Protein AF-A0A961ZTY0-F1 (afdb_monomer_lite)

Structure (mmCIF, N/CA/C/O backbone):
data_AF-A0A961ZTY0-F1
#
_entry.id   AF-A0A961ZTY0-F1
#
loop_
_atom_site.group_PDB
_atom_site.id
_atom_site.type_symbol
_atom_site.label_atom_id
_atom_site.label_alt_id
_atom_site.label_comp_id
_atom_site.label_asym_id
_atom_site.label_entity_id
_atom_site.label_seq_id
_atom_site.pdbx_PDB_ins_code
_atom_site.Cartn_x
_atom_site.Cartn_y
_atom_site.Cartn_z
_atom_site.occupancy
_atom_site.B_iso_or_equiv
_atom_site.auth_seq_id
_atom_site.auth_comp_id
_atom_site.auth_asym_id
_atom_site.auth_atom_id
_atom_site.pdbx_PDB_model_num
ATOM 1 N N . MET A 1 1 ? 2.809 -59.087 25.321 1.00 42.16 1 MET A N 1
ATOM 2 C CA . MET A 1 1 ? 2.205 -57.738 25.469 1.00 42.16 1 MET A CA 1
ATOM 3 C C . MET A 1 1 ? 3.153 -56.776 24.753 1.00 42.16 1 MET A C 1
ATOM 5 O O . MET A 1 1 ? 4.322 -56.846 25.074 1.00 42.16 1 MET A O 1
ATOM 9 N N . VAL A 1 2 ? 2.851 -55.969 23.731 1.00 42.62 2 VAL A N 1
ATOM 10 C CA . VAL A 1 2 ? 1.621 -55.432 23.123 1.00 42.62 2 VAL A CA 1
ATOM 11 C C . VAL A 1 2 ? 1.807 -55.387 21.592 1.00 42.62 2 VAL A C 1
ATOM 13 O O . VAL A 1 2 ? 2.896 -55.148 21.086 1.00 42.62 2 VAL A O 1
ATOM 16 N N . LYS A 1 3 ? 0.709 -55.633 20.881 1.00 45.59 3 LYS A N 1
ATOM 17 C CA . LYS A 1 3 ? 0.492 -55.671 19.427 1.00 45.59 3 LYS A CA 1
ATOM 18 C C . LYS A 1 3 ? 0.344 -54.246 18.864 1.00 45.59 3 LYS A C 1
ATOM 20 O O . LYS A 1 3 ? -0.449 -53.502 19.432 1.00 45.59 3 LYS A O 1
ATOM 25 N N . ARG A 1 4 ? 1.004 -53.878 17.752 1.00 49.22 4 ARG A N 1
ATOM 26 C CA . ARG A 1 4 ? 0.626 -52.711 16.916 1.00 49.22 4 ARG A CA 1
ATOM 27 C C . ARG A 1 4 ? 0.916 -52.955 15.431 1.00 49.22 4 ARG A C 1
ATOM 29 O O . ARG A 1 4 ? 2.061 -52.983 15.001 1.00 49.22 4 ARG A O 1
ATOM 36 N N . THR A 1 5 ? -0.159 -53.152 14.679 1.00 54.28 5 THR A N 1
ATOM 37 C CA . THR A 1 5 ? -0.257 -53.003 13.219 1.00 54.28 5 THR A CA 1
ATOM 38 C C . THR A 1 5 ? -0.554 -51.519 12.873 1.00 54.28 5 THR A C 1
ATOM 40 O O . THR A 1 5 ? -0.557 -50.683 13.776 1.00 54.28 5 THR A O 1
ATOM 43 N N . PRO A 1 6 ? -0.784 -51.160 11.598 1.00 51.53 6 PRO A N 1
ATOM 44 C CA . PRO A 1 6 ? 0.092 -50.366 10.736 1.00 51.53 6 PRO A CA 1
ATOM 45 C C . PRO A 1 6 ? -0.323 -48.882 10.649 1.00 51.53 6 PRO A C 1
ATOM 47 O O . PRO A 1 6 ? -1.508 -48.576 10.549 1.00 51.53 6 PRO A O 1
ATOM 50 N N . PHE A 1 7 ? 0.627 -47.946 10.576 1.00 45.53 7 PHE A N 1
ATOM 51 C CA . PHE A 1 7 ? 0.302 -46.596 10.102 1.00 45.53 7 PHE A CA 1
ATOM 52 C C . PHE A 1 7 ? 0.562 -46.519 8.605 1.00 45.53 7 PHE A C 1
ATOM 54 O O . PHE A 1 7 ? 1.683 -46.349 8.135 1.00 45.53 7 PHE A O 1
ATOM 61 N N . VAL A 1 8 ? -0.536 -46.713 7.879 1.00 47.72 8 VAL A N 1
ATOM 62 C CA . VAL A 1 8 ? -0.748 -46.261 6.510 1.00 47.72 8 VAL A CA 1
ATOM 63 C C . VAL A 1 8 ? -0.206 -44.837 6.397 1.00 47.72 8 VAL A C 1
ATOM 65 O O . VAL A 1 8 ? -0.719 -43.923 7.042 1.00 47.72 8 VAL A O 1
ATOM 68 N N . ALA A 1 9 ? 0.840 -44.660 5.591 1.00 44.72 9 ALA A N 1
ATOM 69 C CA . ALA A 1 9 ? 1.228 -43.356 5.084 1.00 44.72 9 ALA A CA 1
ATOM 70 C C . ALA A 1 9 ? 0.089 -42.893 4.174 1.00 44.72 9 ALA A C 1
ATOM 72 O O . ALA A 1 9 ? 0.024 -43.241 2.995 1.00 44.72 9 ALA A O 1
ATOM 73 N N . VAL A 1 10 ? -0.876 -42.187 4.764 1.00 46.56 10 VAL A N 1
ATOM 74 C CA . VAL A 1 10 ? -1.870 -41.439 4.010 1.00 46.56 10 VAL A CA 1
ATOM 75 C C . VAL A 1 10 ? -1.076 -40.421 3.212 1.00 46.56 10 VAL A C 1
ATOM 77 O O . VAL A 1 10 ? -0.513 -39.476 3.761 1.00 46.56 10 VAL A O 1
ATOM 80 N N . VAL A 1 11 ? -1.005 -40.672 1.908 1.00 48.94 11 VAL A N 1
ATOM 81 C CA . VAL A 1 11 ? -0.659 -39.704 0.876 1.00 48.94 11 VAL A CA 1
ATOM 82 C C . VAL A 1 11 ? -1.734 -38.620 0.938 1.00 48.94 11 VAL A C 1
ATOM 84 O O . VAL A 1 11 ? -2.697 -38.607 0.182 1.00 48.94 11 VAL A O 1
ATOM 87 N N . GLY A 1 12 ? -1.606 -37.741 1.926 1.00 39.00 12 GLY A N 1
ATOM 88 C CA . GLY A 1 12 ? -2.309 -36.478 2.003 1.00 39.00 12 GLY A CA 1
ATOM 89 C C . GLY A 1 12 ? -1.540 -35.499 1.144 1.00 39.00 12 GLY A C 1
ATOM 90 O O . GLY A 1 12 ? -0.850 -34.627 1.658 1.00 39.00 12 GLY A O 1
ATOM 91 N N . ALA A 1 13 ? -1.624 -35.686 -0.170 1.00 44.72 13 ALA A N 1
ATOM 92 C CA . ALA A 1 13 ? -1.347 -34.625 -1.112 1.00 44.72 13 ALA A CA 1
ATOM 93 C C . ALA A 1 13 ? -2.421 -33.548 -0.904 1.00 44.72 13 ALA A C 1
ATOM 95 O O . ALA A 1 13 ? -3.372 -33.440 -1.674 1.00 44.72 13 ALA A O 1
ATOM 96 N N . THR A 1 14 ? -2.280 -32.731 0.141 1.00 47.06 14 THR A N 1
ATOM 97 C CA . THR A 1 14 ? -2.771 -31.358 0.099 1.00 47.06 14 THR A CA 1
ATOM 98 C C . THR A 1 14 ? -1.870 -30.628 -0.883 1.00 47.06 14 THR A C 1
ATOM 100 O O . THR A 1 14 ? -0.984 -29.857 -0.529 1.00 47.06 14 THR A O 1
ATOM 103 N N . VAL A 1 15 ? -2.126 -30.895 -2.165 1.00 40.97 15 VAL A N 1
ATOM 104 C CA . VAL A 1 15 ? -2.042 -29.872 -3.194 1.00 40.97 15 VAL A CA 1
ATOM 105 C C . VAL A 1 15 ? -3.033 -28.810 -2.730 1.00 40.97 15 VAL A C 1
ATOM 107 O O . VAL A 1 15 ? -4.208 -28.831 -3.085 1.00 40.97 15 VAL A O 1
ATOM 110 N N . LEU A 1 16 ? -2.585 -27.936 -1.823 1.00 43.75 16 LEU A N 1
ATOM 111 C CA . LEU A 1 16 ? -3.178 -26.621 -1.703 1.00 43.75 16 LEU A CA 1
ATOM 112 C C . LEU A 1 16 ? -3.025 -26.061 -3.101 1.00 43.75 16 LEU A C 1
ATOM 114 O O . LEU A 1 16 ? -1.907 -25.852 -3.568 1.00 43.75 16 LEU A O 1
ATOM 118 N N . LEU A 1 17 ? -4.152 -25.994 -3.804 1.00 40.09 17 LEU A N 1
ATOM 119 C CA . LEU A 1 17 ? -4.245 -25.332 -5.078 1.00 40.09 17 LEU A CA 1
ATOM 120 C C . LEU A 1 17 ? -3.692 -23.927 -4.862 1.00 40.09 17 LEU A C 1
ATOM 122 O O . LEU A 1 17 ? -4.410 -23.034 -4.419 1.00 40.09 17 LEU A O 1
ATOM 126 N N . SER A 1 18 ? -2.420 -23.741 -5.202 1.00 41.75 18 SER A N 1
ATOM 127 C CA . SER A 1 18 ? -1.819 -22.457 -5.518 1.00 41.75 18 SER A CA 1
ATOM 128 C C . SER A 1 18 ? -2.431 -22.000 -6.839 1.00 41.75 18 SER A C 1
ATOM 130 O O . SER A 1 18 ? -1.757 -21.839 -7.853 1.00 41.75 18 SER A O 1
ATOM 132 N N . LEU A 1 19 ? -3.759 -21.864 -6.852 1.00 38.12 19 LEU A N 1
ATOM 133 C CA . LEU A 1 19 ? -4.404 -20.927 -7.739 1.00 38.12 19 LEU A CA 1
ATOM 134 C C . LEU A 1 19 ? -3.670 -19.613 -7.486 1.00 38.12 19 LEU A C 1
ATOM 136 O O . LEU A 1 19 ? -3.487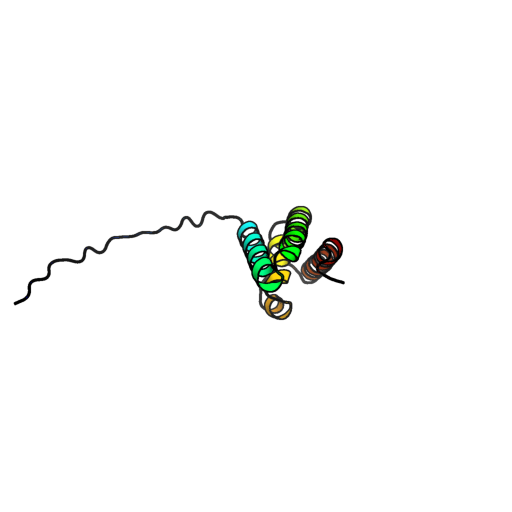 -19.257 -6.316 1.00 38.12 19 LEU A O 1
ATOM 140 N N . PRO A 1 20 ? -3.215 -18.913 -8.531 1.00 38.16 20 PRO A N 1
ATOM 141 C CA . PRO A 1 20 ? -2.792 -17.543 -8.369 1.00 38.16 20 PRO A CA 1
ATOM 142 C C . PRO A 1 20 ? -4.057 -16.771 -7.980 1.00 38.16 20 PRO A C 1
ATOM 144 O O . PRO A 1 20 ? -4.730 -16.193 -8.828 1.00 38.16 20 PRO A O 1
ATOM 147 N N . LEU A 1 21 ? -4.433 -16.798 -6.695 1.00 40.38 21 LEU A N 1
ATOM 148 C CA . LEU A 1 21 ? -5.058 -15.643 -6.084 1.00 40.38 21 LEU A CA 1
ATOM 149 C C . LEU A 1 21 ? -4.010 -14.576 -6.323 1.00 40.38 21 LEU A C 1
ATOM 151 O O . LEU A 1 21 ? -2.958 -14.604 -5.687 1.00 40.38 21 LEU A O 1
ATOM 155 N N . SER A 1 22 ? -4.241 -13.791 -7.375 1.00 51.38 22 SER A N 1
ATOM 156 C CA . SER A 1 22 ? -3.399 -12.703 -7.844 1.00 51.38 22 SER A CA 1
ATOM 157 C C . SER A 1 22 ? -2.738 -12.092 -6.623 1.00 51.38 22 SER A C 1
ATOM 159 O O . SER A 1 22 ? -3.476 -11.746 -5.706 1.00 51.38 22 SER A O 1
ATOM 161 N N . ALA A 1 23 ? -1.403 -12.065 -6.547 1.00 53.34 23 ALA A N 1
ATOM 162 C CA . ALA A 1 23 ? -0.672 -11.672 -5.332 1.00 53.34 23 ALA A CA 1
ATOM 163 C C . ALA A 1 23 ? -1.293 -10.425 -4.667 1.00 53.34 23 ALA A C 1
ATOM 165 O O . ALA A 1 23 ? -1.542 -10.409 -3.468 1.00 53.34 23 ALA A O 1
ATOM 166 N N . SER A 1 24 ? -1.781 -9.510 -5.505 1.00 60.59 24 SER A N 1
ATOM 167 C CA . SER A 1 24 ? -2.598 -8.350 -5.161 1.00 60.59 24 SER A CA 1
ATOM 168 C C . SER A 1 24 ? -3.805 -8.570 -4.236 1.00 60.59 24 SER A C 1
ATOM 170 O O . SER A 1 24 ? -4.068 -7.742 -3.374 1.00 60.59 24 SER A O 1
ATOM 172 N N . ALA A 1 25 ? -4.567 -9.652 -4.383 1.00 69.19 25 ALA A N 1
ATOM 173 C CA . ALA A 1 25 ? -5.695 -9.973 -3.511 1.00 69.19 25 ALA A CA 1
ATOM 174 C C . ALA A 1 25 ? -5.229 -10.432 -2.119 1.00 69.19 25 ALA A C 1
ATOM 176 O O . ALA A 1 25 ? -5.899 -10.151 -1.120 1.00 69.19 25 ALA A O 1
ATOM 177 N N . ALA A 1 26 ? -4.084 -11.119 -2.047 1.00 73.94 26 ALA A N 1
ATOM 178 C CA . ALA A 1 26 ? -3.455 -11.483 -0.783 1.00 73.94 26 ALA A CA 1
ATOM 179 C C . ALA A 1 26 ? -2.854 -10.244 -0.103 1.00 73.94 26 ALA A C 1
ATOM 181 O O . ALA A 1 26 ? -3.120 -10.028 1.078 1.00 73.94 26 ALA A O 1
ATOM 182 N N . ASP A 1 27 ? -2.166 -9.386 -0.860 1.00 77.25 27 ASP A N 1
ATOM 183 C CA . ASP A 1 27 ? -1.572 -8.135 -0.374 1.00 77.25 27 ASP A CA 1
ATOM 184 C C . ASP A 1 27 ? -2.642 -7.161 0.151 1.00 77.25 27 ASP A C 1
ATOM 186 O O . ASP A 1 27 ? -2.527 -6.624 1.255 1.00 77.25 27 ASP A O 1
ATOM 190 N N . ARG A 1 28 ? -3.761 -7.018 -0.575 1.00 81.81 28 ARG A N 1
ATOM 191 C CA . ARG A 1 28 ? -4.934 -6.245 -0.132 1.00 81.81 28 ARG A CA 1
ATOM 192 C C . ARG A 1 28 ? -5.509 -6.778 1.175 1.00 81.81 28 ARG A C 1
ATOM 194 O O . ARG A 1 28 ? -5.824 -6.008 2.080 1.00 81.81 28 ARG A O 1
ATOM 201 N N . SER A 1 29 ? -5.666 -8.096 1.278 1.00 81.19 29 SER A N 1
ATOM 202 C CA . SER A 1 29 ? -6.214 -8.732 2.481 1.00 81.19 29 SER A CA 1
ATO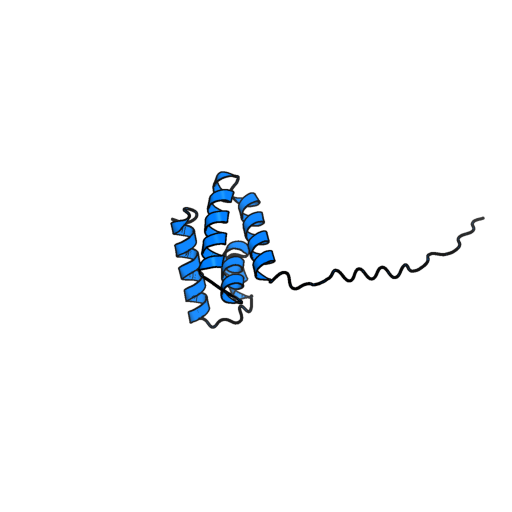M 203 C C . SER A 1 29 ? -5.266 -8.583 3.675 1.00 81.19 29 SER A C 1
ATOM 205 O O . SER A 1 29 ? -5.725 -8.310 4.782 1.00 81.19 29 SER A O 1
ATOM 207 N N . ALA A 1 30 ? -3.954 -8.698 3.450 1.00 82.38 30 ALA A N 1
ATOM 208 C CA . ALA A 1 30 ? -2.929 -8.473 4.463 1.00 82.38 30 ALA A CA 1
ATOM 209 C C . ALA A 1 30 ? -2.935 -7.021 4.962 1.00 82.38 30 ALA A C 1
ATOM 211 O O . ALA A 1 30 ? -2.896 -6.793 6.170 1.00 82.38 30 ALA A O 1
ATOM 212 N N . TYR A 1 31 ? -3.078 -6.046 4.059 1.00 82.69 31 TYR A N 1
ATOM 213 C CA . TYR A 1 31 ? -3.213 -4.636 4.420 1.00 82.69 31 TYR A CA 1
ATOM 214 C C . TYR A 1 31 ? -4.470 -4.352 5.252 1.00 82.69 31 TYR A C 1
ATOM 216 O O . TYR A 1 31 ? -4.391 -3.676 6.279 1.00 82.69 31 TYR A O 1
ATOM 224 N N . LEU A 1 32 ? -5.628 -4.890 4.858 1.00 83.69 32 LEU A N 1
ATOM 225 C CA . LEU A 1 32 ? -6.862 -4.712 5.628 1.00 83.69 32 LEU A CA 1
ATOM 226 C C . LEU A 1 32 ? -6.753 -5.350 7.020 1.00 83.69 32 LEU A C 1
ATOM 228 O O . LEU A 1 32 ? -7.121 -4.711 8.004 1.00 83.69 32 LEU A O 1
ATOM 232 N N . ALA A 1 33 ? -6.169 -6.549 7.120 1.00 82.88 33 ALA A N 1
ATOM 233 C CA . ALA A 1 33 ? -5.931 -7.220 8.397 1.00 82.88 33 ALA A CA 1
ATOM 234 C C . ALA A 1 33 ? -4.932 -6.459 9.292 1.00 82.88 33 ALA A C 1
ATOM 236 O O . ALA A 1 33 ? -5.144 -6.353 10.502 1.00 82.88 33 ALA A O 1
ATOM 237 N N . TYR A 1 34 ? -3.866 -5.897 8.711 1.00 79.31 34 TYR A N 1
ATOM 238 C CA . TYR A 1 34 ? -2.937 -5.002 9.408 1.00 79.31 34 TYR A CA 1
ATOM 239 C C . TYR A 1 34 ? -3.674 -3.770 9.948 1.00 79.31 34 TYR A C 1
ATOM 241 O O . TYR A 1 34 ? -3.568 -3.425 11.124 1.00 79.31 34 TYR A O 1
ATOM 249 N N . CYS A 1 35 ? -4.506 -3.145 9.119 1.00 78.38 35 CYS A N 1
ATOM 250 C CA . CYS A 1 35 ? -5.207 -1.936 9.511 1.00 78.38 35 CYS A CA 1
ATOM 251 C C . CYS A 1 35 ? -6.259 -2.154 10.612 1.00 78.38 35 CYS A C 1
ATOM 253 O O . CYS A 1 35 ? -6.366 -1.330 11.524 1.00 78.38 35 CYS A O 1
ATOM 255 N N . GLU A 1 36 ? -7.000 -3.266 10.569 1.00 78.19 36 GLU A N 1
ATOM 256 C CA . GLU A 1 36 ? -7.933 -3.644 11.639 1.00 78.19 36 GLU A CA 1
ATOM 257 C C . GLU A 1 36 ? -7.222 -3.834 12.983 1.00 78.19 36 GLU A C 1
ATOM 259 O O . GLU A 1 36 ? -7.759 -3.454 14.027 1.00 78.19 36 GLU A O 1
ATOM 264 N N . LYS A 1 37 ? -6.007 -4.393 12.957 1.00 69.56 37 LYS A N 1
ATOM 265 C CA . LYS A 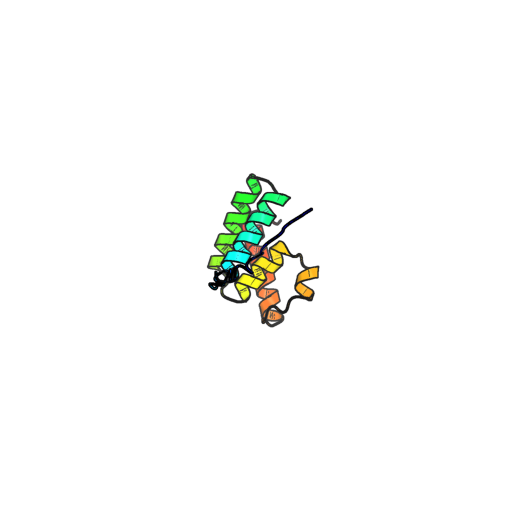1 37 ? -5.218 -4.681 14.155 1.00 69.56 37 LYS A CA 1
ATOM 266 C C . LYS A 1 37 ? -4.656 -3.420 14.813 1.00 69.56 37 LYS A C 1
ATOM 268 O O . LYS A 1 37 ? -4.679 -3.331 16.039 1.00 69.56 37 LYS A O 1
ATOM 273 N N . ASP A 1 38 ? -4.159 -2.473 14.020 1.00 64.31 38 ASP A N 1
ATOM 274 C CA . ASP A 1 38 ? -3.386 -1.337 14.534 1.00 64.31 38 ASP A CA 1
ATOM 275 C C . ASP A 1 38 ? -4.208 -0.053 14.746 1.00 64.31 38 ASP A C 1
ATOM 277 O O . ASP A 1 38 ? -3.794 0.805 15.524 1.00 64.31 38 ASP A O 1
ATOM 281 N N . ASN A 1 39 ? -5.383 0.095 14.117 1.00 65.38 39 ASN A N 1
ATOM 282 C CA . ASN A 1 39 ? -6.089 1.385 14.111 1.00 65.38 39 ASN A CA 1
ATOM 283 C C . ASN A 1 39 ? -7.587 1.346 14.503 1.00 65.38 39 ASN A C 1
ATOM 285 O O . ASN A 1 39 ? -8.214 2.402 14.633 1.00 65.38 39 ASN A O 1
ATOM 289 N N . GLY A 1 40 ? -8.177 0.167 14.734 1.00 62.31 40 GLY A N 1
ATOM 290 C CA . GLY A 1 40 ? -9.582 0.025 15.147 1.00 62.31 40 GLY A CA 1
ATOM 291 C C . GLY A 1 40 ? -10.620 0.352 14.054 1.00 62.31 40 GLY A C 1
ATOM 292 O O . GLY A 1 40 ? -10.288 0.643 12.908 1.00 62.31 40 GLY A O 1
ATOM 293 N N . ALA A 1 41 ? -11.913 0.304 14.404 1.00 61.53 41 ALA A N 1
ATOM 294 C CA . ALA A 1 41 ? -13.023 0.295 13.434 1.00 61.53 41 ALA A CA 1
ATOM 295 C C . ALA A 1 41 ? -13.147 1.558 12.549 1.00 61.53 41 ALA A C 1
ATOM 297 O O . ALA A 1 41 ? -13.540 1.458 11.387 1.00 61.53 41 ALA A O 1
ATOM 298 N N . GLU A 1 42 ? -12.800 2.746 13.062 1.00 58.12 42 GLU A N 1
ATOM 299 C CA . GLU A 1 42 ? -12.801 3.990 12.266 1.00 58.12 42 GLU A CA 1
ATOM 300 C C . GLU A 1 42 ? -11.718 3.990 11.178 1.00 58.12 42 GLU A C 1
ATOM 302 O O . GLU A 1 42 ? -11.859 4.644 10.143 1.00 58.12 42 GLU A O 1
ATOM 307 N N . ALA A 1 43 ? -10.641 3.239 11.387 1.00 73.19 43 ALA A N 1
ATOM 308 C CA . ALA A 1 43 ? -9.574 3.114 10.417 1.00 73.19 43 ALA A CA 1
ATOM 309 C C . ALA A 1 43 ? -9.830 2.009 9.398 1.00 73.19 43 ALA A C 1
ATOM 311 O O . ALA A 1 43 ? -9.378 2.148 8.267 1.00 73.19 43 ALA A O 1
ATOM 312 N N . THR A 1 44 ? -10.634 0.993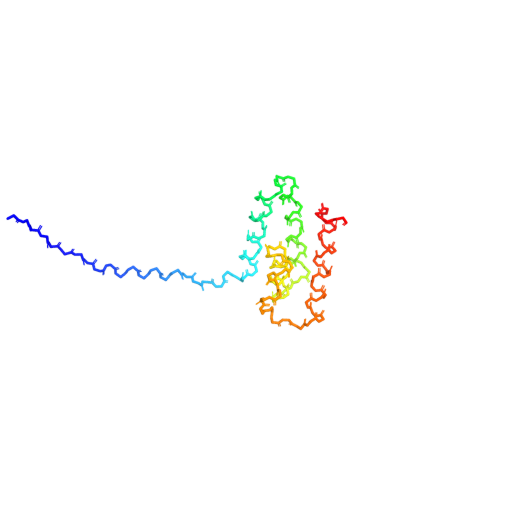 9.721 1.00 78.75 44 THR A N 1
ATOM 313 C CA . THR A 1 44 ? -11.048 -0.031 8.751 1.00 78.75 44 THR A CA 1
ATOM 314 C C . THR A 1 44 ? -11.732 0.594 7.532 1.00 78.75 44 THR A C 1
ATOM 316 O O . THR A 1 44 ? -11.399 0.254 6.399 1.00 78.75 44 THR A O 1
ATOM 319 N N . ALA A 1 45 ? -12.623 1.574 7.731 1.00 84.69 45 ALA A N 1
ATOM 320 C CA . ALA A 1 45 ? -13.282 2.281 6.626 1.00 84.69 45 ALA A CA 1
ATOM 321 C C . ALA A 1 45 ? -12.299 3.116 5.783 1.00 84.69 45 ALA A C 1
ATOM 323 O O . ALA A 1 45 ? -12.395 3.161 4.556 1.00 84.69 45 ALA A O 1
ATOM 324 N N . LYS A 1 46 ? -11.318 3.755 6.429 1.00 86.19 46 LYS A N 1
ATOM 325 C CA . LYS A 1 46 ? -10.288 4.534 5.731 1.00 86.19 46 LYS A CA 1
ATOM 326 C C . LYS A 1 46 ? -9.298 3.639 4.988 1.00 86.19 46 LYS A C 1
ATOM 328 O O . LYS A 1 46 ? -8.880 3.979 3.888 1.00 86.19 46 LYS A O 1
ATOM 333 N N . CYS A 1 47 ? -8.968 2.480 5.541 1.00 87.38 47 CYS A N 1
ATOM 334 C CA . CYS A 1 47 ? -8.125 1.488 4.890 1.00 87.38 47 CYS A CA 1
ATOM 335 C C . CYS A 1 47 ? -8.844 0.809 3.728 1.00 87.38 47 CYS A C 1
ATOM 337 O O . CYS A 1 47 ? -8.232 0.601 2.688 1.00 87.38 47 CYS A O 1
ATOM 339 N N . ALA A 1 48 ? -10.154 0.572 3.825 1.00 88.81 48 ALA A N 1
ATOM 340 C CA . ALA A 1 48 ? -10.947 0.178 2.664 1.00 88.81 48 ALA A CA 1
ATOM 341 C C . ALA A 1 48 ? -10.864 1.238 1.547 1.00 88.81 48 ALA A C 1
ATOM 343 O O . ALA A 1 48 ? -10.549 0.895 0.412 1.00 88.81 48 ALA A O 1
ATOM 344 N N . CYS A 1 49 ? -11.011 2.529 1.881 1.00 91.06 49 CYS A N 1
ATOM 345 C CA . CYS A 1 49 ? -10.823 3.631 0.924 1.00 91.06 49 CYS A CA 1
ATOM 346 C C . CYS A 1 49 ? -9.436 3.612 0.257 1.00 91.06 49 CYS A C 1
ATOM 348 O O . CYS A 1 49 ? -9.336 3.802 -0.957 1.00 91.06 49 CYS A O 1
ATOM 350 N N . VAL A 1 50 ? -8.366 3.380 1.027 1.00 90.94 50 VAL A N 1
ATOM 351 C CA . VAL A 1 50 ? -6.998 3.301 0.489 1.00 90.94 50 VAL A CA 1
ATOM 352 C C . VAL A 1 50 ? -6.847 2.103 -0.433 1.00 90.94 50 VAL A C 1
ATOM 354 O O . VAL A 1 50 ? -6.351 2.263 -1.545 1.00 90.94 50 VAL A O 1
ATOM 357 N N . ALA A 1 51 ? -7.311 0.929 -0.003 1.00 90.31 51 ALA A N 1
ATOM 358 C CA . ALA A 1 51 ? -7.250 -0.289 -0.794 1.00 90.31 51 ALA A CA 1
ATOM 359 C C . ALA A 1 51 ? -7.968 -0.115 -2.139 1.00 90.31 51 ALA A C 1
ATOM 361 O O . ALA A 1 51 ? -7.373 -0.392 -3.175 1.00 90.31 51 ALA A O 1
ATOM 362 N N . ASP A 1 52 ? -9.184 0.434 -2.136 1.00 91.69 52 ASP A N 1
ATOM 363 C CA . ASP A 1 52 ? -9.960 0.652 -3.359 1.00 91.69 52 ASP A CA 1
ATOM 364 C C . ASP A 1 52 ? -9.285 1.666 -4.301 1.00 91.69 52 ASP A C 1
ATOM 366 O O . ASP A 1 52 ? -9.317 1.517 -5.524 1.00 91.69 52 ASP A O 1
ATOM 370 N N . LYS A 1 53 ? -8.634 2.702 -3.755 1.00 93.12 53 LYS A N 1
ATOM 371 C CA . LYS A 1 53 ? -7.873 3.668 -4.561 1.00 93.12 53 LYS A CA 1
ATOM 372 C C . LYS A 1 53 ? -6.574 3.086 -5.111 1.00 93.12 53 LYS A C 1
ATOM 374 O O . LYS A 1 53 ? -6.210 3.445 -6.228 1.00 9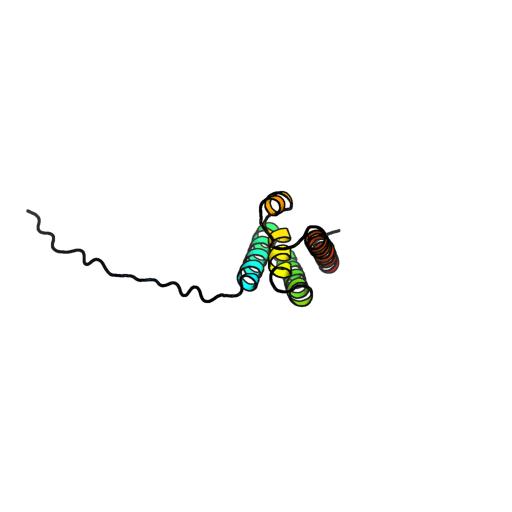3.12 53 LYS A O 1
ATOM 379 N N . ILE A 1 54 ? -5.888 2.220 -4.368 1.00 90.44 54 ILE A N 1
ATOM 380 C CA . ILE A 1 54 ? -4.696 1.499 -4.839 1.00 90.44 54 ILE A CA 1
ATOM 381 C C . ILE A 1 54 ? -5.073 0.577 -5.994 1.00 90.44 54 ILE A C 1
ATOM 383 O O . ILE A 1 54 ? -4.470 0.696 -7.058 1.00 90.44 54 ILE A O 1
ATOM 387 N N . ASP A 1 55 ? -6.123 -0.230 -5.829 1.00 90.25 55 ASP A N 1
ATOM 388 C CA . ASP A 1 55 ? -6.641 -1.133 -6.867 1.00 90.25 55 ASP A CA 1
ATOM 389 C C . ASP A 1 55 ? -7.056 -0.376 -8.144 1.00 90.25 55 ASP A C 1
ATOM 391 O O . ASP A 1 55 ? -6.929 -0.883 -9.260 1.00 90.25 55 ASP A O 1
ATOM 395 N N . ALA A 1 56 ? -7.549 0.860 -8.002 1.00 90.56 56 ALA A N 1
ATOM 396 C CA . ALA A 1 56 ? -7.928 1.710 -9.131 1.00 90.56 56 ALA A CA 1
ATOM 397 C C . ALA A 1 56 ? -6.738 2.431 -9.795 1.00 90.56 56 ALA A C 1
ATOM 399 O O . ALA A 1 56 ? -6.816 2.783 -10.975 1.00 90.56 56 ALA A O 1
ATOM 400 N N . THR A 1 57 ? -5.665 2.691 -9.043 1.00 92.00 57 THR A N 1
ATOM 401 C CA . THR A 1 57 ? -4.536 3.540 -9.469 1.00 92.00 57 THR A CA 1
ATOM 402 C C . THR A 1 57 ? -3.368 2.721 -10.004 1.00 92.00 57 THR A C 1
ATOM 404 O O . THR A 1 57 ? -2.739 3.113 -10.989 1.00 92.00 57 THR A O 1
ATOM 407 N N . PHE A 1 58 ? -3.077 1.583 -9.378 1.00 89.06 58 PHE A N 1
ATOM 408 C CA . PHE A 1 58 ? -1.939 0.732 -9.699 1.00 89.06 58 PHE A CA 1
ATOM 409 C C . PHE A 1 58 ? -2.387 -0.624 -10.231 1.00 89.06 58 PHE A C 1
ATOM 411 O O . PHE A 1 58 ? -3.514 -1.064 -10.025 1.00 89.06 58 PHE A O 1
ATOM 418 N N . LYS A 1 59 ? -1.478 -1.300 -10.933 1.00 85.06 59 LYS A N 1
ATOM 419 C CA . LYS A 1 59 ? -1.679 -2.657 -11.448 1.00 85.06 59 LYS A CA 1
ATOM 420 C C . LYS A 1 59 ? -0.408 -3.473 -11.276 1.00 85.06 59 LYS A C 1
ATOM 422 O O . LYS A 1 59 ? 0.672 -2.909 -11.092 1.00 85.06 59 LYS A O 1
ATOM 427 N N . ASP A 1 60 ? -0.551 -4.791 -11.363 1.00 86.44 60 ASP A N 1
ATOM 428 C CA . ASP A 1 60 ? 0.562 -5.743 -11.397 1.00 86.44 60 ASP A CA 1
ATOM 429 C C . ASP A 1 60 ? 1.571 -5.500 -10.254 1.00 86.44 60 ASP A C 1
ATOM 431 O O . ASP A 1 60 ? 1.180 -5.335 -9.096 1.00 86.44 60 ASP A O 1
ATOM 435 N N . LYS A 1 61 ? 2.867 -5.440 -10.580 1.00 82.81 61 LYS A N 1
ATOM 436 C CA . LYS A 1 61 ? 3.966 -5.207 -9.631 1.00 82.81 61 LYS A CA 1
ATOM 437 C C . LYS A 1 61 ? 3.859 -3.882 -8.863 1.00 82.81 61 LYS A C 1
ATOM 439 O O . LYS A 1 61 ? 4.207 -3.838 -7.690 1.00 82.81 61 LYS A O 1
ATOM 444 N N . ALA A 1 62 ? 3.311 -2.827 -9.473 1.00 86.38 62 ALA A N 1
ATOM 445 C CA . ALA A 1 62 ? 3.128 -1.538 -8.801 1.00 86.38 62 ALA A CA 1
ATOM 446 C C . ALA A 1 62 ? 2.065 -1.603 -7.696 1.00 86.38 62 ALA A C 1
ATOM 448 O O . ALA A 1 62 ? 2.212 -0.974 -6.655 1.00 86.38 62 ALA A O 1
ATOM 449 N N . MET A 1 63 ? 1.007 -2.392 -7.902 1.00 88.12 63 MET A N 1
ATOM 450 C CA . MET A 1 63 ? -0.022 -2.609 -6.884 1.00 88.12 63 MET A CA 1
ATOM 451 C C . MET A 1 63 ? 0.517 -3.441 -5.715 1.00 88.12 63 MET A C 1
ATOM 453 O O . MET A 1 63 ? 0.295 -3.077 -4.563 1.00 88.12 63 MET A O 1
ATOM 457 N N . ALA A 1 64 ? 1.267 -4.511 -6.000 1.00 83.94 64 ALA A N 1
ATOM 458 C CA . ALA A 1 64 ? 1.914 -5.317 -4.962 1.00 83.94 64 ALA A CA 1
ATOM 459 C C . ALA A 1 64 ? 2.892 -4.473 -4.123 1.00 83.94 64 ALA A C 1
ATOM 461 O O . ALA A 1 64 ? 2.837 -4.490 -2.895 1.00 83.94 64 ALA A O 1
ATOM 462 N N . PHE A 1 65 ? 3.717 -3.647 -4.777 1.00 86.12 65 PHE A N 1
ATOM 463 C CA . PHE A 1 65 ? 4.645 -2.747 -4.092 1.00 86.12 65 PHE A CA 1
ATOM 464 C C 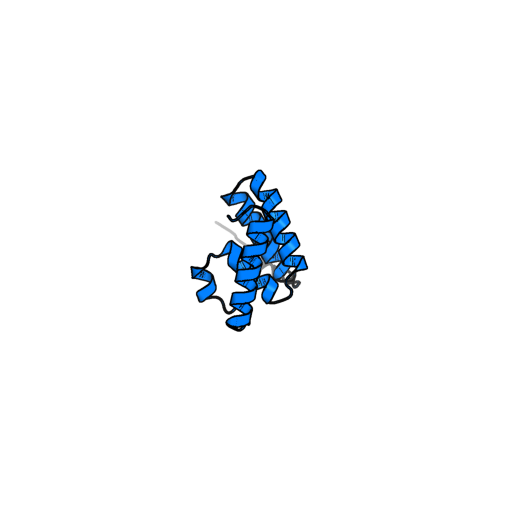. PHE A 1 65 ? 3.929 -1.680 -3.251 1.00 86.12 65 PHE A C 1
ATOM 466 O O . PHE A 1 65 ? 4.328 -1.430 -2.114 1.00 86.12 65 PHE A O 1
ATOM 473 N N . ALA A 1 66 ? 2.829 -1.102 -3.751 1.00 87.75 66 ALA A N 1
ATOM 474 C CA . ALA A 1 66 ? 2.013 -0.157 -2.988 1.00 87.75 66 ALA A CA 1
ATOM 475 C C . ALA A 1 66 ? 1.509 -0.777 -1.676 1.00 87.75 66 ALA A C 1
ATOM 477 O O . ALA A 1 66 ? 1.672 -0.176 -0.615 1.00 87.75 66 ALA A O 1
ATOM 478 N N . TYR A 1 67 ? 0.965 -1.996 -1.712 1.00 86.44 67 TYR A N 1
ATOM 479 C CA . TYR A 1 67 ? 0.525 -2.680 -0.495 1.00 86.44 67 TYR A CA 1
ATOM 480 C C . TYR A 1 67 ? 1.682 -3.053 0.431 1.00 86.44 67 TYR A C 1
ATOM 482 O O . TYR A 1 67 ? 1.600 -2.770 1.626 1.00 86.44 67 TYR A O 1
ATOM 490 N N . SER A 1 68 ? 2.779 -3.588 -0.114 1.00 82.56 68 SER A N 1
ATOM 491 C CA . SER A 1 68 ? 3.987 -3.894 0.663 1.00 82.56 68 SER A CA 1
ATOM 492 C C . SER A 1 68 ? 4.505 -2.654 1.393 1.00 82.56 68 SER A C 1
ATOM 494 O O . SER A 1 68 ? 4.934 -2.736 2.545 1.00 82.56 68 SER A O 1
ATOM 496 N N . SER A 1 69 ? 4.400 -1.478 0.760 1.00 81.69 69 SER A N 1
ATOM 497 C CA . SER A 1 69 ? 4.858 -0.217 1.350 1.00 81.69 69 SER A CA 1
ATOM 498 C C . SER A 1 69 ? 4.032 0.237 2.545 1.00 81.69 69 SER A C 1
ATOM 500 O O . SER A 1 69 ? 4.546 0.911 3.439 1.00 81.69 69 SER A O 1
ATOM 502 N N . LEU A 1 70 ? 2.769 -0.187 2.591 1.00 80.25 70 LEU A N 1
ATOM 503 C CA . LEU A 1 70 ? 1.849 0.098 3.681 1.00 80.25 70 LEU A CA 1
ATOM 504 C C . LEU A 1 70 ? 1.982 -0.889 4.841 1.00 80.25 70 LEU A C 1
ATOM 506 O O . LEU A 1 70 ? 1.744 -0.499 5.981 1.00 80.25 70 LEU A O 1
ATOM 510 N N . THR A 1 71 ? 2.326 -2.149 4.565 1.00 75.44 71 THR A N 1
ATOM 511 C CA . THR A 1 71 ? 2.345 -3.221 5.574 1.00 75.44 71 THR A CA 1
ATOM 512 C C . THR A 1 71 ? 3.714 -3.466 6.186 1.00 75.44 71 THR A C 1
ATOM 514 O O . THR A 1 71 ? 3.797 -3.753 7.378 1.00 75.44 71 THR A O 1
ATOM 517 N N . GLU A 1 72 ? 4.791 -3.380 5.403 1.00 69.38 72 GLU A N 1
ATOM 518 C CA . GLU A 1 72 ? 6.122 -3.782 5.877 1.00 69.38 72 GLU A CA 1
ATOM 519 C C . GLU A 1 72 ? 6.950 -2.613 6.439 1.00 69.38 72 GLU A C 1
ATOM 521 O O . GLU A 1 72 ? 7.941 -2.817 7.143 1.00 69.38 72 GLU A O 1
ATOM 526 N N . GLY A 1 73 ? 6.515 -1.372 6.204 1.00 59.91 73 GLY A N 1
ATOM 527 C CA . GLY A 1 73 ? 7.249 -0.172 6.594 1.00 59.91 73 GLY A CA 1
ATOM 528 C C . GLY A 1 73 ? 8.482 0.081 5.717 1.00 59.91 73 GLY A C 1
ATOM 529 O O . GLY A 1 73 ? 9.070 -0.822 5.124 1.00 59.91 73 GLY A O 1
ATOM 530 N N . ILE A 1 74 ? 8.902 1.348 5.645 1.00 48.72 74 ILE A N 1
ATOM 531 C CA . ILE A 1 74 ? 9.923 1.838 4.695 1.00 48.72 74 ILE A CA 1
ATOM 532 C C . ILE A 1 74 ? 11.252 1.050 4.774 1.00 48.72 74 ILE A C 1
ATOM 534 O O . ILE A 1 74 ? 11.930 0.877 3.767 1.00 48.72 74 ILE A O 1
ATOM 538 N N . GLY A 1 75 ? 11.621 0.526 5.950 1.00 42.72 75 GLY A N 1
ATOM 539 C CA . GLY A 1 75 ? 12.864 -0.234 6.140 1.00 42.72 75 GLY A CA 1
ATOM 540 C C . GLY A 1 75 ? 12.857 -1.664 5.580 1.00 42.72 75 GLY A C 1
ATOM 541 O O . GLY A 1 75 ? 13.925 -2.189 5.272 1.00 42.72 75 GLY A O 1
ATOM 542 N N . ALA A 1 76 ? 11.689 -2.295 5.437 1.00 53.81 76 ALA A N 1
ATOM 543 C CA . ALA A 1 76 ? 11.565 -3.631 4.847 1.00 53.81 76 ALA A CA 1
ATOM 544 C C . ALA A 1 76 ? 11.503 -3.574 3.312 1.00 53.81 76 ALA A C 1
ATOM 546 O O . ALA A 1 76 ? 12.075 -4.430 2.640 1.00 53.81 76 ALA A O 1
ATOM 547 N N . LEU A 1 77 ? 10.931 -2.494 2.766 1.00 55.66 77 LEU A N 1
ATOM 548 C CA . LEU A 1 77 ? 10.898 -2.222 1.326 1.00 55.66 77 LEU A CA 1
ATOM 549 C C . LEU A 1 77 ? 12.287 -2.174 0.686 1.00 55.66 77 LEU A C 1
ATOM 551 O O . LEU A 1 77 ? 12.455 -2.648 -0.427 1.00 55.66 77 LEU A O 1
ATOM 555 N N . SER A 1 78 ? 13.298 -1.680 1.407 1.00 52.72 78 SER A N 1
ATOM 556 C CA . SER A 1 78 ? 14.686 -1.626 0.921 1.00 52.72 78 SER A CA 1
ATOM 557 C C . SER A 1 78 ? 15.313 -3.007 0.658 1.00 52.72 78 SER A C 1
ATOM 559 O O . SER A 1 78 ? 16.386 -3.068 0.057 1.00 52.72 78 SER A O 1
ATOM 561 N N . GLN A 1 79 ? 14.709 -4.098 1.138 1.00 54.09 79 GLN A N 1
ATOM 562 C CA . GLN A 1 79 ? 15.196 -5.468 0.933 1.00 54.09 79 GLN A CA 1
ATOM 563 C C . GLN A 1 79 ? 14.304 -6.293 -0.004 1.00 54.09 79 GLN A C 1
ATOM 565 O O . GLN A 1 79 ? 14.682 -7.409 -0.366 1.00 54.09 79 GLN A O 1
ATOM 570 N N . ALA A 1 80 ? 13.139 -5.772 -0.393 1.00 62.00 80 ALA A N 1
ATOM 571 C CA . ALA A 1 80 ? 12.210 -6.453 -1.280 1.00 62.00 80 ALA A CA 1
ATOM 572 C C . ALA A 1 80 ? 12.523 -6.095 -2.740 1.00 62.00 80 ALA A C 1
ATOM 574 O O . ALA A 1 80 ? 12.521 -4.925 -3.110 1.00 62.00 80 ALA A O 1
ATOM 575 N N . ASP A 1 81 ? 12.772 -7.101 -3.583 1.00 67.81 81 ASP A N 1
ATOM 576 C CA . ASP A 1 81 ? 12.847 -6.894 -5.032 1.00 67.81 81 ASP A CA 1
ATOM 577 C C . ASP A 1 81 ? 11.429 -6.626 -5.555 1.00 67.81 81 ASP A C 1
ATOM 579 O O . ASP A 1 81 ? 10.601 -7.534 -5.671 1.00 67.81 81 ASP A O 1
ATOM 583 N N . SER A 1 82 ? 11.126 -5.354 -5.804 1.00 74.44 82 SER A N 1
ATOM 584 C CA . SER A 1 82 ? 9.824 -4.906 -6.303 1.00 74.44 82 SER A CA 1
ATOM 585 C C . SER A 1 82 ? 9.631 -5.192 -7.802 1.00 74.44 82 SER A C 1
ATOM 587 O O . SER A 1 82 ? 8.522 -5.063 -8.332 1.00 74.44 82 SER A O 1
ATOM 589 N N . GLY A 1 83 ? 10.711 -5.532 -8.521 1.00 79.69 83 GLY A N 1
ATOM 590 C CA . GLY A 1 83 ? 10.757 -5.584 -9.981 1.00 79.69 83 GLY A CA 1
ATOM 591 C C . GLY A 1 83 ? 10.487 -4.240 -10.677 1.00 79.69 83 GLY A C 1
ATOM 592 O O . GLY A 1 83 ? 10.245 -4.226 -11.893 1.00 79.69 83 GLY A O 1
ATOM 593 N N . LEU A 1 84 ? 10.463 -3.128 -9.938 1.00 83.50 84 LEU A N 1
ATOM 594 C CA . LEU A 1 84 ? 10.345 -1.751 -10.421 1.00 83.50 84 LEU A CA 1
ATOM 595 C C . LEU A 1 84 ? 11.731 -1.090 -10.430 1.00 83.50 84 LEU A C 1
ATOM 597 O O . LEU A 1 84 ? 12.640 -1.514 -9.722 1.00 83.50 84 LEU A O 1
ATOM 601 N N . ASN A 1 85 ? 11.913 -0.069 -11.265 1.00 87.88 85 ASN A N 1
ATOM 602 C CA . ASN A 1 85 ? 13.075 0.813 -11.130 1.00 87.88 85 ASN A CA 1
ATOM 603 C C . ASN A 1 85 ? 12.826 1.898 -10.065 1.00 87.88 85 ASN A C 1
ATOM 605 O O . ASN A 1 85 ? 11.686 2.122 -9.669 1.00 87.88 85 ASN A O 1
ATOM 609 N N . GLU A 1 86 ? 13.883 2.591 -9.641 1.00 85.69 86 GLU A N 1
ATOM 610 C CA . GLU A 1 86 ? 13.835 3.608 -8.576 1.00 85.69 86 GLU A CA 1
ATOM 611 C C . GLU A 1 86 ? 12.782 4.703 -8.841 1.00 85.69 86 GLU A C 1
ATOM 613 O O . GLU A 1 86 ? 11.976 5.007 -7.967 1.00 85.69 86 GLU A O 1
ATOM 618 N N . ASP A 1 87 ? 12.689 5.216 -10.074 1.00 89.00 87 ASP A N 1
ATOM 619 C CA . ASP A 1 87 ? 11.687 6.229 -10.442 1.00 89.00 87 ASP A CA 1
ATOM 620 C C . ASP A 1 87 ? 10.244 5.686 -10.353 1.00 89.00 87 ASP A C 1
ATOM 622 O O . ASP A 1 87 ? 9.304 6.400 -9.983 1.00 89.00 87 ASP A O 1
ATOM 626 N N . GLU A 1 88 ? 10.038 4.424 -10.738 1.00 88.88 88 GLU A N 1
ATOM 627 C CA . GLU A 1 88 ? 8.751 3.739 -10.627 1.00 88.88 88 GLU A CA 1
ATOM 628 C C . GLU A 1 88 ? 8.371 3.510 -9.159 1.00 88.88 88 GLU A C 1
ATOM 630 O O . GLU A 1 88 ? 7.218 3.745 -8.793 1.00 88.88 88 GLU A O 1
ATOM 635 N N . GLU A 1 89 ? 9.321 3.093 -8.323 1.00 87.69 89 GLU A N 1
ATOM 636 C CA . GLU A 1 89 ? 9.126 2.918 -6.883 1.00 87.69 89 GLU A CA 1
ATOM 637 C C . GLU A 1 89 ? 8.763 4.240 -6.207 1.00 87.69 89 GLU A C 1
ATOM 639 O O . GLU A 1 89 ? 7.723 4.322 -5.546 1.00 87.69 89 GLU A O 1
ATOM 644 N N . ASP A 1 90 ? 9.545 5.295 -6.442 1.00 88.62 90 ASP A N 1
ATOM 645 C CA . ASP A 1 90 ? 9.304 6.635 -5.902 1.00 88.62 90 ASP A CA 1
ATOM 646 C C . ASP A 1 90 ? 7.927 7.161 -6.308 1.00 88.62 90 ASP A C 1
ATOM 648 O O . ASP A 1 90 ? 7.176 7.716 -5.496 1.00 88.62 90 ASP A O 1
ATOM 652 N N . ARG A 1 91 ? 7.538 6.937 -7.568 1.00 90.25 91 ARG A N 1
ATOM 653 C CA . ARG A 1 91 ? 6.207 7.301 -8.049 1.00 90.25 91 ARG A CA 1
ATOM 654 C C . ARG A 1 91 ? 5.112 6.519 -7.327 1.00 90.25 91 ARG A C 1
ATOM 656 O O . ARG A 1 91 ? 4.092 7.119 -6.976 1.00 90.25 91 ARG A O 1
ATOM 663 N N . VAL A 1 92 ? 5.276 5.210 -7.137 1.00 90.62 92 VAL A N 1
ATOM 664 C CA . VAL A 1 92 ? 4.285 4.368 -6.449 1.00 90.62 92 VAL A CA 1
ATOM 665 C C . VAL A 1 92 ? 4.161 4.773 -4.983 1.00 90.62 92 VAL A C 1
ATOM 667 O O . VAL A 1 92 ? 3.040 4.984 -4.518 1.00 90.62 92 VAL A O 1
ATOM 670 N N . VAL A 1 93 ? 5.273 4.968 -4.274 1.00 88.44 93 VAL A N 1
ATOM 671 C CA . VAL A 1 93 ? 5.284 5.419 -2.873 1.00 88.44 93 VAL A CA 1
ATOM 672 C C . VAL A 1 93 ? 4.637 6.797 -2.750 1.00 88.44 93 VAL A C 1
ATOM 674 O O . VAL A 1 93 ? 3.725 6.982 -1.942 1.00 88.44 93 VAL A O 1
ATOM 677 N N . GLY A 1 94 ? 5.033 7.752 -3.596 1.00 89.81 94 GLY A N 1
ATOM 678 C CA . GLY A 1 94 ? 4.483 9.106 -3.584 1.00 89.81 94 GLY A CA 1
ATOM 679 C C . GLY A 1 94 ? 2.972 9.134 -3.832 1.00 89.81 94 GLY A C 1
ATOM 680 O O . GLY A 1 94 ? 2.228 9.786 -3.100 1.00 89.81 94 GLY A O 1
ATOM 681 N N . GLN A 1 95 ? 2.485 8.383 -4.821 1.00 92.50 95 GLN A N 1
ATOM 682 C CA . GLN A 1 95 ? 1.049 8.276 -5.101 1.00 92.50 95 GLN A CA 1
ATOM 683 C C . GLN A 1 95 ? 0.292 7.528 -3.991 1.00 92.50 95 GLN A C 1
ATOM 685 O O . GLN A 1 95 ? -0.809 7.934 -3.620 1.00 92.50 95 GLN A O 1
ATOM 690 N N . THR A 1 96 ? 0.889 6.492 -3.399 1.00 90.19 96 THR A N 1
ATOM 691 C CA . THR A 1 96 ? 0.317 5.779 -2.245 1.00 90.19 96 THR A CA 1
ATOM 692 C C . THR A 1 96 ? 0.163 6.712 -1.041 1.00 90.19 96 THR A C 1
ATOM 694 O O . THR A 1 96 ? -0.873 6.701 -0.375 1.00 90.19 96 THR A O 1
ATOM 697 N N . TYR A 1 97 ? 1.129 7.604 -0.808 1.00 89.50 97 TYR A N 1
ATOM 698 C CA . TYR A 1 97 ? 1.039 8.625 0.235 1.00 89.50 97 TYR A CA 1
ATOM 699 C C . TYR A 1 97 ? -0.075 9.655 -0.033 1.00 89.50 97 TYR A C 1
ATOM 701 O O . TYR A 1 97 ? -0.843 9.984 0.873 1.00 89.50 97 TYR A O 1
ATOM 709 N N . VAL A 1 98 ? -0.252 10.100 -1.282 1.00 92.12 98 VAL A N 1
ATOM 710 C CA . VAL A 1 98 ? -1.389 10.960 -1.672 1.00 92.12 98 VAL A CA 1
ATOM 711 C C . VAL A 1 98 ? -2.732 10.255 -1.434 1.00 92.12 98 VAL A C 1
ATOM 713 O O . VAL A 1 98 ? -3.681 10.873 -0.947 1.00 92.12 98 VAL A O 1
ATOM 716 N N . ILE A 1 99 ? -2.823 8.954 -1.726 1.00 92.31 99 ILE A N 1
ATOM 717 C CA . ILE A 1 99 ? -4.019 8.144 -1.450 1.00 92.31 99 ILE A CA 1
ATOM 718 C C . ILE A 1 99 ? -4.300 8.082 0.060 1.00 92.31 99 ILE A C 1
ATOM 720 O O . ILE A 1 99 ? -5.440 8.309 0.475 1.00 92.31 99 ILE A O 1
ATOM 724 N N . LEU A 1 100 ? -3.276 7.838 0.886 1.00 87.44 100 LEU A N 1
ATOM 725 C CA . LEU A 1 100 ? -3.393 7.829 2.349 1.00 87.44 100 LEU A CA 1
ATOM 726 C C . LEU A 1 100 ? -3.916 9.162 2.899 1.00 87.44 100 LEU A C 1
ATOM 728 O O . LEU A 1 100 ? -4.806 9.166 3.754 1.00 87.44 100 LEU A O 1
ATOM 732 N N . GLN A 1 101 ? -3.399 10.290 2.403 1.00 89.19 101 GLN A N 1
ATOM 733 C CA . GLN A 1 101 ? -3.885 11.622 2.774 1.00 89.19 101 GLN A CA 1
ATOM 734 C C . GLN A 1 101 ? -5.342 11.828 2.345 1.00 89.19 101 GLN A C 1
ATOM 736 O O . GLN A 1 101 ? -6.172 12.265 3.142 1.00 89.19 101 GLN A O 1
ATOM 741 N N . GLY A 1 102 ? -5.684 11.445 1.110 1.00 89.75 102 GLY A N 1
ATOM 742 C CA . GLY A 1 102 ? -7.040 11.561 0.571 1.00 89.75 102 GLY A CA 1
ATOM 743 C C . GLY A 1 102 ? -8.086 10.727 1.320 1.00 89.75 102 GLY A C 1
ATOM 744 O O . GLY A 1 102 ? -9.250 11.118 1.371 1.00 89.75 102 GLY A O 1
ATOM 745 N N . CYS A 1 103 ? -7.681 9.610 1.929 1.00 88.44 103 CYS A N 1
ATOM 746 C CA . CYS A 1 103 ? -8.533 8.780 2.789 1.00 88.44 103 CYS A CA 1
ATOM 747 C C . CYS A 1 103 ? -8.419 9.132 4.288 1.00 88.44 103 CYS A C 1
ATOM 749 O O . CYS A 1 103 ? -9.065 8.497 5.123 1.00 88.44 103 CYS A O 1
ATOM 751 N N . GLY A 1 104 ? -7.627 10.145 4.658 1.00 85.56 104 GLY A N 1
ATOM 752 C CA . GLY A 1 104 ? -7.513 10.640 6.033 1.00 85.56 104 GLY A CA 1
ATOM 753 C C . GLY A 1 104 ? -6.758 9.715 6.997 1.00 85.56 104 GLY A C 1
ATOM 754 O O . GLY A 1 104 ? -7.077 9.712 8.194 1.00 85.56 104 GLY A O 1
ATOM 755 N N . LEU A 1 105 ? -5.806 8.927 6.478 1.00 80.31 105 LEU A N 1
ATOM 756 C CA . LEU A 1 105 ? -4.870 8.079 7.239 1.00 80.31 105 LEU A CA 1
ATOM 757 C C . LEU A 1 105 ? -3.486 8.716 7.425 1.00 80.31 105 LEU A C 1
ATOM 759 O O . LEU A 1 105 ? -2.778 8.354 8.358 1.00 80.31 105 LEU A O 1
ATOM 763 N N . ALA A 1 106 ? -3.122 9.686 6.586 1.00 76.50 106 ALA A N 1
ATOM 764 C CA . ALA A 1 106 ? -1.913 10.495 6.727 1.00 76.50 106 ALA A CA 1
ATOM 765 C C . ALA A 1 106 ? -2.268 11.992 6.760 1.00 76.50 106 ALA A C 1
ATOM 767 O O . ALA A 1 106 ? -3.301 12.398 6.222 1.00 76.50 106 ALA A O 1
ATOM 768 N N . LYS A 1 107 ? -1.427 12.799 7.412 1.00 62.84 107 LYS A N 1
ATOM 769 C CA . LYS A 1 107 ? -1.508 14.266 7.458 1.00 62.84 107 LYS A CA 1
ATOM 770 C C . LYS A 1 107 ? -0.197 14.871 6.991 1.00 62.84 107 LYS A C 1
ATOM 772 O O . LYS A 1 107 ? 0.845 14.232 7.257 1.00 62.84 107 LYS A O 1
#

Radius of gyration: 20.14 Å; chains: 1; bounding box: 28×72×37 Å

pLDDT: mean 72.33, std 17.95, range [38.12, 93.12]

Sequence (107 aa):
MVKRTPFVAVVGATVLLSLPLSASAADRSAYLAYCEKDNGAEATAKCACVADKIDATFKDKAMAFAYSSLTEGIGALSQADSGLNEDEEDRVVGQTYVILQGCGLAK

Foldseek 3Di:
DDDDDDDDPPPPPPPVPPPCPPVLNVLLVLQLVQQCVPPNDVRSQLSVQLSVVLVVPDDDLLSSLLSCCRRVDPVVSVVDPSVDDPVSSCVSVVVSVVSCVVSPNHD

Secondary structure (DSSP, 8-state):
----------------------HHHHHHHHHHHHHHHHH-HHHHHHHHHHHHHHHHH--HHHHHHHHHHHHS-HHHHTTS--SS-HHHHHHHHHHHHHHHHHTTS--